Protein AF-A0AAD9TMC0-F1 (afdb_monomer)

Nearest PDB structures (foldseek):
  7w1m-assembly1_D  TM=4.342E-01  e=6.333E+00  Homo sapiens

Sequence (132 aa):
MSSFSEFYETWFDHLNQLAQQLSTAPKPPTNEEQHKHLDDLVIQTMTHYAEYYRVKSESVERDVFNIFTAPWASTLERSLHWITGWRPTTVFHLVYTESSIMFESNIVDILRGLKTGDLGDLSPSQFRQESE

Foldseek 3Di:
DDDLLVVCVVLVVVLVVLVVVLVPQDVVHPDPVSVVVNVVSVVVNVVSVVVNVVVLVVNCVVPVPCSLCVPNDDPVVNVCVCVPVDPPVVVVVVVVVVVVVLCVVCVVCVVVVHDPVDPVNDDPVNVVVVPD

InterPro domains:
  IPR025422 Transcription factor TGA like domain [PF14144] (15-97)
  IPR025422 Transcription factor TGA like domain [PS51806] (1-132)
  IPR051886 Seed Development and Stress Response Regulator [PTHR46354] (3-129)

pLDDT: mean 84.59, std 12.25, range [38.81, 97.88]

Mean predicted aligned error: 11.67 Å

Structure (mmCIF, N/CA/C/O backbone):
data_AF-A0AAD9TMC0-F1
#
_entry.id   AF-A0AAD9TMC0-F1
#
loop_
_atom_site.group_PDB
_atom_site.id
_atom_site.type_symbol
_atom_site.label_atom_id
_atom_site.label_alt_id
_atom_site.label_comp_id
_atom_site.label_asym_id
_atom_site.label_entity_id
_atom_site.label_seq_id
_atom_site.pdbx_PDB_ins_code
_atom_site.Cartn_x
_atom_site.Cartn_y
_atom_site.Cartn_z
_atom_site.occupancy
_atom_site.B_iso_or_equiv
_atom_site.auth_seq_id
_atom_site.auth_comp_id
_atom_site.auth_asym_id
_atom_site.auth_atom_id
_atom_site.pdbx_PDB_model_num
ATOM 1 N N . MET A 1 1 ? 8.056 -21.368 1.199 1.00 48.34 1 MET A N 1
ATOM 2 C CA . MET A 1 1 ? 7.971 -19.969 1.666 1.00 48.34 1 MET A CA 1
ATOM 3 C C . MET A 1 1 ? 6.581 -19.492 1.300 1.00 48.34 1 MET A C 1
ATOM 5 O O . MET A 1 1 ? 6.215 -19.678 0.147 1.00 48.34 1 MET A O 1
ATOM 9 N N . SER A 1 2 ? 5.798 -19.014 2.265 1.00 61.66 2 SER A N 1
ATOM 10 C CA . SER A 1 2 ? 4.460 -18.460 2.020 1.00 61.66 2 SER A CA 1
ATOM 11 C C . SER A 1 2 ? 4.555 -17.239 1.103 1.00 61.66 2 SER A C 1
ATOM 13 O O . SER A 1 2 ? 5.548 -16.505 1.139 1.00 61.66 2 SER A O 1
ATOM 15 N N . SER A 1 3 ? 3.567 -17.063 0.227 1.00 86.19 3 SER A N 1
ATOM 16 C CA . SER A 1 3 ? 3.545 -15.935 -0.712 1.00 86.19 3 SER A CA 1
ATOM 17 C C . SER A 1 3 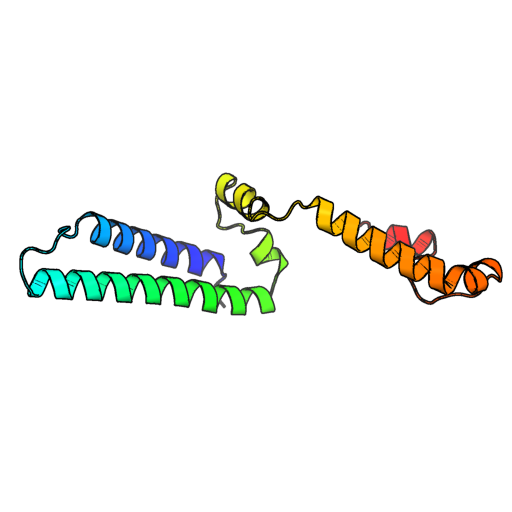? 3.220 -14.628 0.021 1.00 86.19 3 SER A C 1
ATOM 19 O O . SER A 1 3 ? 2.566 -14.644 1.065 1.00 86.19 3 SER A O 1
ATOM 21 N N . PHE A 1 4 ? 3.641 -13.479 -0.522 1.00 92.06 4 PHE A N 1
ATOM 22 C CA . PHE A 1 4 ? 3.272 -12.181 0.058 1.00 92.06 4 PHE A CA 1
ATOM 23 C C . PHE A 1 4 ? 1.748 -12.003 0.136 1.00 92.06 4 PHE A C 1
ATOM 25 O O . PHE A 1 4 ? 1.256 -11.399 1.081 1.00 92.06 4 PHE A O 1
ATOM 32 N N . SER A 1 5 ? 0.996 -12.585 -0.804 1.00 91.75 5 SER A N 1
ATOM 33 C CA . SER A 1 5 ? -0.468 -12.567 -0.790 1.00 91.75 5 SER A CA 1
ATOM 34 C C . SER A 1 5 ? -1.048 -13.248 0.453 1.00 91.75 5 SER A C 1
ATOM 36 O O . SER A 1 5 ? -1.900 -12.669 1.111 1.00 91.75 5 SER A O 1
ATOM 38 N N . GLU A 1 6 ? -0.556 -14.431 0.834 1.00 92.38 6 GLU A N 1
ATOM 39 C CA . GLU A 1 6 ? -1.018 -15.130 2.051 1.00 92.38 6 GLU A CA 1
ATOM 40 C C . GLU A 1 6 ? -0.725 -14.323 3.324 1.00 92.38 6 GLU A C 1
ATOM 42 O O . GLU A 1 6 ? -1.554 -14.245 4.236 1.00 92.38 6 GLU A O 1
ATOM 47 N N . PHE A 1 7 ? 0.457 -13.698 3.374 1.00 94.62 7 PHE A N 1
ATOM 48 C CA . PHE A 1 7 ? 0.812 -12.774 4.446 1.00 94.62 7 PHE A CA 1
ATOM 49 C C . PHE A 1 7 ? -0.137 -11.571 4.476 1.00 94.62 7 PHE A C 1
ATOM 51 O O . PHE A 1 7 ? -0.627 -11.218 5.547 1.00 94.62 7 PHE A O 1
ATOM 58 N N . TYR A 1 8 ? -0.410 -10.966 3.316 1.00 94.31 8 TYR A N 1
ATOM 59 C CA . TYR A 1 8 ? -1.252 -9.782 3.203 1.00 94.31 8 TYR A CA 1
ATOM 60 C C . TYR A 1 8 ? -2.673 -10.036 3.698 1.00 94.31 8 TYR A C 1
ATOM 62 O O . TYR A 1 8 ? -3.160 -9.237 4.487 1.00 94.31 8 TYR A O 1
ATOM 70 N N . GLU A 1 9 ? -3.308 -11.141 3.301 1.00 93.56 9 GLU A N 1
ATOM 71 C CA . GLU A 1 9 ? -4.670 -11.478 3.748 1.00 93.56 9 GLU A CA 1
ATOM 72 C C . GLU A 1 9 ? -4.746 -11.554 5.280 1.00 93.56 9 GLU A C 1
ATOM 74 O O . GLU A 1 9 ? -5.545 -10.871 5.920 1.00 93.56 9 GLU A O 1
ATOM 79 N N . THR A 1 10 ? -3.818 -12.298 5.893 1.00 95.44 10 THR A N 1
ATOM 80 C CA . THR A 1 10 ? -3.756 -12.436 7.358 1.00 95.44 10 THR A CA 1
ATOM 81 C C . THR A 1 10 ? -3.474 -11.094 8.040 1.00 95.44 10 THR A C 1
ATOM 83 O O . THR A 1 10 ? -4.047 -10.759 9.079 1.00 95.44 10 THR A O 1
ATOM 86 N N . TRP A 1 11 ? -2.565 -10.308 7.462 1.00 96.75 11 TRP A N 1
ATOM 87 C CA . TRP A 1 11 ? -2.209 -8.991 7.969 1.00 96.75 11 TRP A CA 1
ATOM 88 C C . TRP A 1 11 ? -3.383 -8.005 7.874 1.00 96.75 11 TRP A C 1
ATOM 90 O O . TRP A 1 11 ? -3.603 -7.225 8.806 1.00 96.75 11 TRP A O 1
ATOM 100 N N . PHE A 1 12 ? -4.147 -8.055 6.784 1.00 95.69 12 PHE A N 1
ATOM 101 C CA . PHE A 1 12 ? -5.294 -7.194 6.518 1.00 95.69 12 PHE A CA 1
ATOM 102 C C . PHE A 1 12 ? -6.453 -7.484 7.475 1.00 95.69 12 PHE A C 1
ATOM 104 O O . PHE A 1 12 ? -7.037 -6.552 8.033 1.00 95.69 12 PHE A O 1
ATOM 111 N N . ASP A 1 13 ? -6.729 -8.757 7.758 1.00 96.56 13 ASP A N 1
ATOM 112 C CA . ASP A 1 13 ? -7.721 -9.149 8.762 1.00 96.56 13 ASP A CA 1
ATOM 113 C C . ASP A 1 13 ? -7.381 -8.587 10.149 1.00 96.56 13 ASP A C 1
ATOM 115 O O . ASP A 1 13 ? -8.233 -7.999 10.822 1.00 96.56 13 ASP A O 1
ATOM 119 N N . HIS A 1 14 ? -6.116 -8.697 10.564 1.00 97.12 14 HIS A N 1
ATOM 120 C CA . HIS A 1 14 ? -5.667 -8.143 11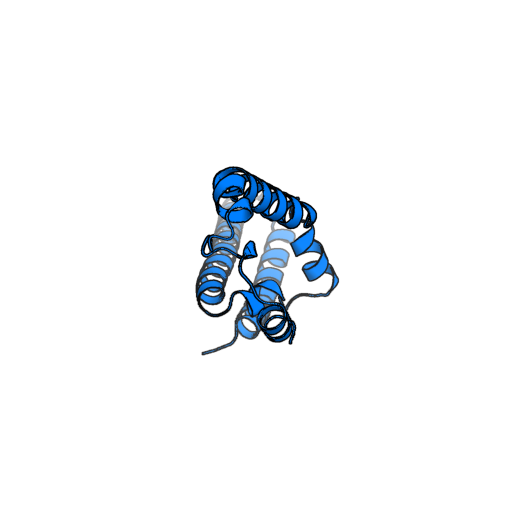.840 1.00 97.12 14 HIS A CA 1
ATOM 121 C C . HIS A 1 14 ? -5.707 -6.605 11.845 1.00 97.12 14 HIS A C 1
ATOM 123 O O . HIS A 1 14 ? -6.107 -5.999 12.840 1.00 97.12 14 HIS A O 1
ATOM 129 N N . LEU A 1 15 ? -5.379 -5.957 10.722 1.00 97.00 15 LEU A N 1
ATOM 130 C CA . LEU A 1 15 ? -5.514 -4.507 10.591 1.00 97.00 15 LEU A CA 1
ATOM 131 C C . LEU A 1 15 ? -6.972 -4.065 10.784 1.00 97.00 15 LEU A C 1
ATOM 133 O O . LEU A 1 15 ? -7.221 -3.093 11.497 1.00 97.00 15 LEU A O 1
ATOM 137 N N . ASN A 1 16 ? -7.935 -4.776 10.191 1.00 96.75 16 ASN A N 1
ATOM 138 C CA . ASN A 1 16 ? -9.357 -4.474 10.354 1.00 96.75 16 ASN A CA 1
ATOM 139 C C . ASN A 1 16 ? -9.802 -4.590 11.816 1.00 96.75 16 ASN A C 1
ATOM 141 O O . ASN A 1 16 ? -10.554 -3.740 12.296 1.00 96.75 16 ASN A O 1
ATOM 145 N N . GLN A 1 17 ? -9.308 -5.592 12.545 1.00 97.44 17 GLN A N 1
ATOM 146 C CA . GLN A 1 17 ? -9.583 -5.744 13.977 1.00 97.44 17 GLN A CA 1
ATOM 147 C C . GLN A 1 17 ? -9.021 -4.570 14.792 1.00 97.44 17 GLN A C 1
ATOM 149 O O . GLN A 1 17 ? -9.746 -3.982 15.595 1.00 97.44 17 GLN A O 1
ATOM 154 N N . LEU A 1 18 ? -7.767 -4.175 14.546 1.00 97.19 18 LEU A N 1
ATOM 155 C CA . LEU A 1 18 ? -7.142 -3.027 15.214 1.00 97.19 18 LEU A CA 1
ATOM 156 C C . LEU A 1 18 ? -7.875 -1.717 14.895 1.00 97.19 18 LEU A C 1
ATOM 158 O O . LEU A 1 18 ? -8.133 -0.908 15.787 1.00 97.19 18 LEU A O 1
ATOM 162 N N . ALA A 1 19 ? -8.281 -1.524 13.638 1.00 96.50 19 ALA A N 1
ATOM 163 C CA . ALA A 1 19 ? -9.056 -0.362 13.215 1.00 96.50 19 ALA A CA 1
ATOM 164 C C . ALA A 1 19 ? -10.424 -0.303 13.912 1.00 96.50 19 ALA A C 1
ATOM 166 O O . ALA A 1 19 ? -10.836 0.764 14.375 1.00 96.50 19 ALA A O 1
ATOM 167 N N . GLN A 1 20 ? -11.109 -1.444 14.045 1.00 97.12 20 GLN A N 1
ATOM 168 C CA . GLN A 1 20 ? -12.357 -1.539 14.799 1.00 97.12 20 GLN A CA 1
ATOM 169 C C . GLN A 1 20 ? -12.139 -1.183 16.272 1.00 97.12 20 GLN A C 1
ATOM 171 O O . GLN A 1 20 ? -12.835 -0.303 16.780 1.00 97.12 20 GLN A O 1
ATOM 176 N N . GLN A 1 21 ? -11.133 -1.766 16.930 1.00 95.62 21 GLN A N 1
ATOM 177 C CA . GLN A 1 21 ? -10.800 -1.469 18.328 1.00 95.62 21 GLN A CA 1
ATOM 178 C C . GLN A 1 21 ? -10.525 0.025 18.540 1.00 95.62 21 GLN A C 1
ATOM 180 O O . GLN A 1 21 ? -11.161 0.659 19.387 1.00 95.62 21 GLN A O 1
ATOM 185 N N . LEU A 1 22 ? -9.675 0.625 17.700 1.00 94.88 22 LEU A N 1
ATOM 186 C CA . LEU A 1 22 ? -9.392 2.060 17.721 1.00 94.88 22 LEU A CA 1
ATOM 187 C C . LEU A 1 22 ? -10.633 2.918 17.457 1.00 94.88 22 LEU A C 1
ATOM 189 O O . LEU A 1 22 ? -10.739 4.018 18.002 1.00 94.88 22 LEU A O 1
ATOM 193 N N . SER A 1 23 ? -11.563 2.474 16.607 1.00 94.12 23 SER A N 1
ATOM 194 C CA . SER A 1 23 ? -12.803 3.211 16.329 1.00 94.12 23 SER A CA 1
ATOM 195 C C . SER A 1 23 ? -13.759 3.209 17.524 1.00 94.12 23 SER A C 1
ATOM 197 O O . SER A 1 23 ? -14.402 4.223 17.785 1.00 94.12 23 SER A O 1
ATOM 199 N N . THR A 1 24 ? -13.798 2.103 18.272 1.00 93.62 24 THR A N 1
ATOM 200 C CA . THR A 1 24 ? -14.661 1.924 19.447 1.00 93.62 24 THR A CA 1
ATOM 201 C C . THR A 1 24 ? -14.072 2.494 20.736 1.00 93.62 24 THR A C 1
ATOM 203 O O . THR A 1 24 ? -14.802 2.683 21.708 1.00 93.62 24 THR A O 1
ATOM 206 N N . ALA A 1 25 ? -12.768 2.779 20.758 1.00 92.19 25 ALA A N 1
ATOM 207 C CA . ALA A 1 25 ? -12.095 3.324 21.928 1.00 92.19 25 ALA A CA 1
ATOM 208 C C . ALA A 1 25 ? -12.621 4.737 22.286 1.00 92.19 25 ALA A C 1
ATOM 210 O O . ALA A 1 25 ? -12.817 5.561 21.384 1.00 92.19 25 ALA A O 1
ATOM 211 N N . PRO A 1 26 ? -12.818 5.057 23.582 1.00 88.44 26 PRO A N 1
ATOM 212 C CA . PRO A 1 26 ? -13.283 6.374 24.022 1.00 88.44 26 PRO A CA 1
ATOM 213 C C . PRO A 1 26 ? -12.323 7.506 23.630 1.00 88.44 26 PRO A C 1
ATOM 215 O O . PRO A 1 26 ? -11.120 7.427 23.881 1.00 88.44 26 PRO A O 1
ATOM 218 N N . LYS A 1 27 ? -12.860 8.583 23.042 1.00 88.50 27 LYS A N 1
ATOM 219 C CA . LYS A 1 27 ? -12.107 9.779 22.619 1.00 88.50 27 LYS A CA 1
ATOM 220 C C . LYS A 1 27 ? -12.854 11.044 23.079 1.00 88.50 27 LYS A C 1
ATOM 222 O O . LYS A 1 27 ? -13.858 11.383 22.452 1.00 88.50 27 LYS A O 1
ATOM 227 N N . PRO A 1 28 ? -12.404 11.754 24.133 1.00 84.81 28 PRO A N 1
ATOM 228 C CA . PRO A 1 28 ? -11.211 11.498 24.948 1.00 84.81 28 PRO A CA 1
ATOM 229 C C . PRO A 1 28 ? -11.387 10.319 25.933 1.00 84.81 28 PRO A C 1
ATOM 231 O O . PRO A 1 28 ? -12.518 9.991 26.301 1.00 84.81 28 PRO A O 1
ATOM 234 N N . PRO A 1 29 ? -10.289 9.684 26.380 1.00 87.62 29 PRO A N 1
ATOM 235 C CA . PRO A 1 29 ? -10.338 8.667 27.428 1.00 87.62 29 PRO A CA 1
ATOM 236 C C . PRO A 1 29 ? -10.871 9.261 28.739 1.00 87.62 29 PRO A C 1
ATOM 238 O O . PRO A 1 29 ? -10.557 10.396 29.095 1.00 87.62 29 PRO A O 1
ATOM 241 N N . THR A 1 30 ? -11.710 8.500 29.445 1.00 88.88 30 THR A N 1
ATOM 242 C CA . THR A 1 30 ? -12.423 8.965 30.649 1.00 88.88 30 THR A CA 1
ATOM 243 C C . THR A 1 30 ? -11.669 8.628 31.940 1.00 88.88 30 THR A C 1
ATOM 245 O O . THR A 1 30 ? -11.853 9.300 32.952 1.00 88.88 30 THR A O 1
ATOM 248 N N . ASN A 1 31 ? -10.809 7.606 31.921 1.00 93.38 31 ASN A N 1
ATOM 249 C CA . ASN A 1 31 ? -9.955 7.215 33.042 1.00 93.38 31 ASN A CA 1
ATOM 250 C C . ASN A 1 31 ? -8.533 6.841 32.569 1.00 93.38 31 ASN A C 1
ATOM 252 O O . ASN A 1 31 ? -8.271 6.706 31.372 1.00 93.38 31 ASN A O 1
ATOM 256 N N . GLU A 1 32 ? -7.609 6.681 33.519 1.00 92.31 32 GLU A N 1
ATOM 257 C CA . GLU A 1 32 ? -6.200 6.360 33.245 1.00 92.31 32 GLU A CA 1
ATOM 258 C C . GLU A 1 32 ? -6.028 4.984 32.577 1.00 92.31 32 GLU A C 1
ATOM 260 O O . GLU A 1 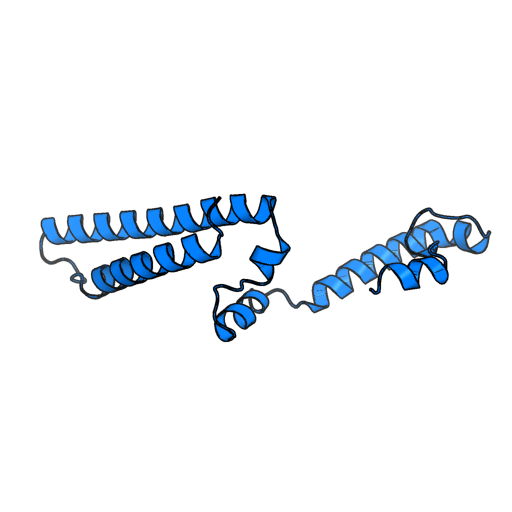32 ? -5.191 4.820 31.692 1.00 92.31 32 GLU A O 1
ATOM 265 N N . GLU A 1 33 ? -6.881 4.013 32.916 1.00 92.81 33 GLU A N 1
ATOM 266 C CA . GLU A 1 33 ? -6.887 2.684 32.290 1.00 92.81 33 GLU A CA 1
ATOM 267 C C . GLU A 1 33 ? -7.255 2.742 30.801 1.00 92.81 33 GLU A C 1
ATOM 269 O O . GLU A 1 33 ? -6.598 2.113 29.975 1.00 92.81 33 GLU A O 1
ATOM 274 N N . GLN A 1 34 ? -8.272 3.527 30.434 1.00 91.25 34 GLN A N 1
ATOM 275 C CA . GLN A 1 34 ? -8.672 3.750 29.043 1.00 91.25 34 GLN A CA 1
ATOM 276 C C . GLN A 1 34 ? -7.619 4.538 28.276 1.00 91.25 34 GLN A C 1
ATOM 278 O O . GLN A 1 34 ? -7.426 4.282 27.091 1.00 91.25 34 GLN A O 1
ATOM 283 N N . HIS A 1 35 ? -6.945 5.485 28.933 1.00 92.38 35 HIS A N 1
ATOM 284 C CA . HIS A 1 35 ? -5.841 6.213 28.319 1.00 92.38 35 HIS A CA 1
ATOM 285 C C . HIS A 1 35 ? -4.695 5.260 27.971 1.00 92.38 35 HIS A C 1
ATOM 287 O O . HIS A 1 35 ? -4.299 5.186 26.812 1.00 92.38 35 HIS A O 1
ATOM 293 N N . LYS A 1 36 ? -4.261 4.440 28.936 1.00 94.44 36 LYS A N 1
ATOM 294 C CA . LYS A 1 36 ? -3.232 3.421 28.716 1.00 94.44 36 LYS A CA 1
ATOM 295 C C . LYS A 1 36 ? -3.638 2.407 27.644 1.00 94.44 36 LYS A C 1
ATOM 297 O O . LYS A 1 36 ? -2.837 2.076 26.781 1.00 94.44 36 LYS A O 1
ATOM 302 N N . HIS A 1 37 ? -4.886 1.944 27.663 1.00 93.75 37 HIS A N 1
ATOM 303 C CA . HIS A 1 37 ? -5.388 1.020 26.649 1.00 93.75 37 HIS A CA 1
ATOM 304 C C . HIS A 1 37 ? -5.375 1.634 25.241 1.00 93.75 37 HIS A C 1
ATOM 306 O O . HIS A 1 37 ? -5.018 0.957 24.280 1.00 93.75 37 HIS A O 1
ATOM 312 N N . LEU A 1 38 ? -5.748 2.911 25.111 1.00 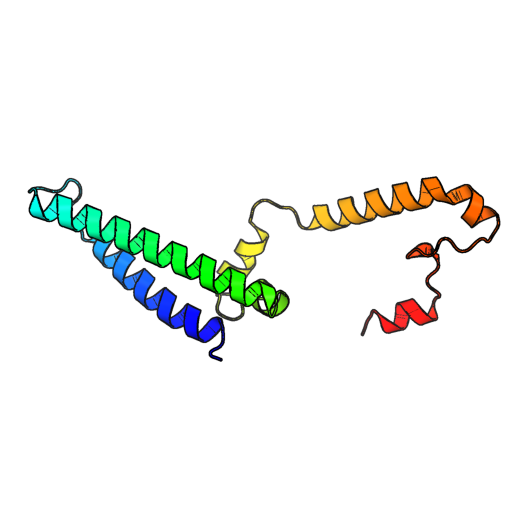94.50 38 LEU A N 1
ATOM 313 C CA . LEU A 1 38 ? -5.686 3.626 23.838 1.00 94.50 38 LEU A CA 1
ATOM 314 C C . LEU A 1 38 ? -4.239 3.765 23.345 1.00 94.50 38 LEU A C 1
ATOM 316 O O . LEU A 1 38 ? -3.989 3.523 22.166 1.00 94.50 38 LEU A O 1
ATOM 320 N N . ASP A 1 39 ? -3.300 4.102 24.230 1.00 95.06 39 ASP A N 1
ATOM 321 C CA . ASP A 1 39 ? -1.874 4.174 23.894 1.00 95.06 39 ASP A CA 1
ATOM 322 C C . ASP A 1 39 ? -1.332 2.813 23.437 1.00 95.06 39 ASP A C 1
ATOM 324 O O . ASP A 1 39 ? -0.679 2.727 22.395 1.00 95.06 39 ASP A O 1
ATOM 328 N N . ASP A 1 40 ? -1.669 1.736 24.151 1.00 95.75 40 ASP A N 1
ATOM 329 C CA . ASP A 1 40 ? -1.282 0.370 23.787 1.00 95.75 40 ASP A CA 1
ATOM 330 C C . ASP A 1 40 ? -1.836 -0.018 22.401 1.00 95.75 40 ASP A C 1
ATOM 332 O O . ASP A 1 40 ? -1.102 -0.563 21.573 1.00 95.75 40 ASP A O 1
ATOM 336 N N . LEU A 1 41 ? -3.098 0.318 22.098 1.00 96.31 41 LEU A N 1
ATOM 337 C CA . LEU A 1 41 ? -3.704 0.082 20.779 1.00 96.31 41 LEU A CA 1
ATOM 338 C C . LEU A 1 41 ? -3.008 0.872 19.663 1.00 96.31 41 LEU A C 1
ATOM 340 O O . LEU A 1 41 ? -2.818 0.355 18.557 1.00 96.31 41 LEU A O 1
ATOM 344 N N . VAL A 1 42 ? -2.624 2.123 19.929 1.00 96.06 42 VAL A N 1
ATOM 345 C CA . VAL A 1 42 ? -1.88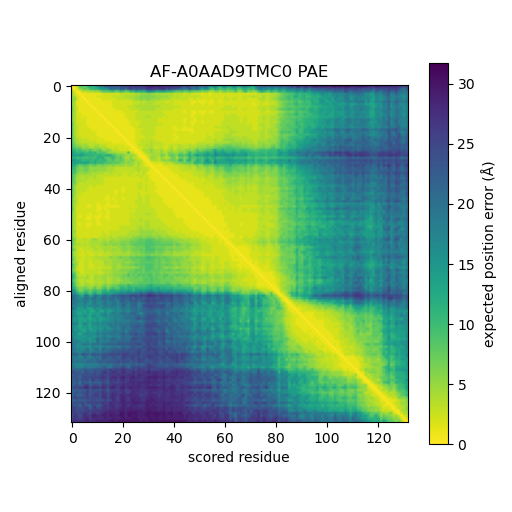0 2.951 18.970 1.00 96.06 42 VAL A CA 1
ATOM 346 C C . VAL A 1 42 ? -0.508 2.339 18.704 1.00 96.06 42 VAL A C 1
ATOM 348 O O . VAL A 1 42 ? -0.140 2.167 17.541 1.00 96.06 42 VAL A O 1
ATOM 351 N N . ILE A 1 43 ? 0.224 1.951 19.752 1.00 97.50 43 ILE A N 1
ATOM 352 C CA . ILE A 1 43 ? 1.529 1.290 19.627 1.00 97.50 43 ILE A CA 1
ATOM 353 C C . ILE A 1 43 ? 1.386 -0.002 18.822 1.00 97.50 43 ILE A C 1
ATOM 355 O O . ILE A 1 43 ? 2.110 -0.192 17.846 1.00 97.50 43 ILE A O 1
ATOM 359 N N . GLN A 1 44 ? 0.415 -0.850 19.165 1.00 97.56 44 GLN A N 1
ATOM 360 C CA . GLN A 1 44 ? 0.166 -2.107 18.465 1.00 97.56 44 GLN A CA 1
ATOM 361 C C . GLN A 1 44 ? -0.134 -1.881 16.979 1.00 97.56 44 GLN A C 1
ATOM 363 O O . GLN A 1 44 ? 0.414 -2.577 16.126 1.00 97.56 44 GLN A O 1
ATOM 368 N N . THR A 1 45 ? -0.943 -0.872 16.654 1.00 97.31 45 THR A N 1
ATOM 369 C CA . THR A 1 45 ? -1.261 -0.512 15.266 1.00 97.31 45 THR A CA 1
ATOM 370 C C . THR A 1 45 ? -0.021 -0.045 14.508 1.00 97.31 45 THR A C 1
ATOM 372 O O . THR A 1 45 ? 0.218 -0.485 13.383 1.00 97.31 45 THR A O 1
ATOM 375 N N . MET A 1 46 ? 0.807 0.799 15.125 1.00 97.50 46 MET A N 1
ATOM 376 C CA . MET A 1 46 ? 2.048 1.279 14.513 1.00 97.50 46 MET A CA 1
ATOM 377 C C . MET A 1 46 ? 3.048 0.139 14.288 1.00 97.50 46 MET A C 1
ATOM 379 O O . MET A 1 46 ? 3.643 0.049 13.214 1.00 97.50 46 MET A O 1
ATOM 383 N N . THR A 1 47 ? 3.195 -0.771 15.254 1.00 97.88 47 THR A N 1
ATOM 384 C CA . THR A 1 47 ? 4.027 -1.974 15.109 1.00 97.88 47 THR A CA 1
ATOM 385 C C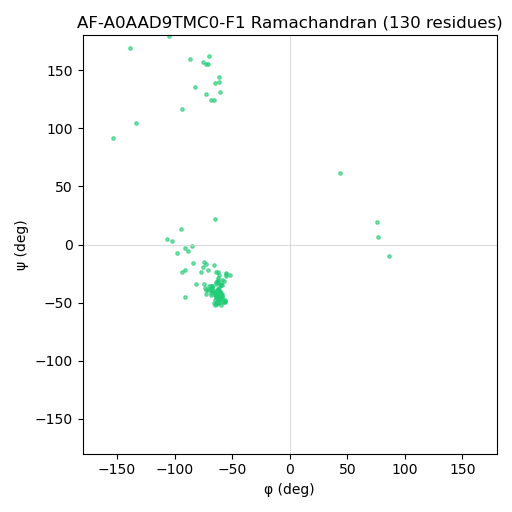 . THR A 1 47 ? 3.502 -2.894 14.007 1.00 97.88 47 THR A C 1
ATOM 387 O O . THR A 1 47 ? 4.290 -3.387 13.201 1.00 97.88 47 THR A O 1
ATOM 390 N N . HIS A 1 48 ? 2.182 -3.079 13.912 1.00 97.75 48 HIS A N 1
ATOM 391 C CA . HIS A 1 48 ? 1.555 -3.889 12.863 1.00 97.75 48 HIS A CA 1
ATOM 392 C C . HIS A 1 48 ? 1.822 -3.323 11.461 1.00 97.75 48 HIS A C 1
ATOM 394 O O . HIS A 1 48 ? 2.139 -4.070 10.535 1.00 97.75 48 HIS A O 1
ATOM 400 N N . TYR A 1 49 ? 1.783 -1.997 11.300 1.00 96.81 49 TYR A N 1
ATOM 401 C CA . TYR A 1 49 ? 2.172 -1.337 10.049 1.00 96.81 49 TYR A CA 1
ATOM 402 C C . TYR A 1 49 ? 3.669 -1.445 9.742 1.00 96.81 49 TYR A C 1
ATOM 404 O O . TYR A 1 49 ? 4.040 -1.636 8.582 1.00 96.81 49 TYR A O 1
ATOM 412 N N . ALA A 1 50 ? 4.536 -1.329 10.749 1.00 97.31 50 ALA A N 1
ATOM 413 C CA . ALA A 1 50 ? 5.977 -1.480 10.557 1.00 97.31 50 ALA A CA 1
ATOM 414 C C . ALA A 1 50 ? 6.328 -2.881 10.027 1.00 97.31 50 ALA A C 1
ATOM 416 O O . ALA A 1 50 ? 7.135 -3.010 9.105 1.00 97.31 50 ALA A O 1
ATOM 417 N N . GLU A 1 51 ? 5.663 -3.914 10.548 1.00 97.12 51 GLU A N 1
ATOM 418 C CA . GLU A 1 51 ? 5.846 -5.294 10.097 1.00 97.12 51 GLU A CA 1
ATOM 419 C C . GLU A 1 51 ? 5.437 -5.490 8.631 1.00 97.12 51 GLU A C 1
ATOM 421 O O . GLU A 1 51 ? 6.155 -6.140 7.872 1.00 97.12 51 GLU A O 1
ATOM 426 N N . TYR A 1 52 ? 4.342 -4.861 8.190 1.00 95.62 52 TYR A N 1
ATOM 427 C CA . TYR A 1 52 ? 3.953 -4.877 6.777 1.00 95.62 52 TYR A CA 1
ATOM 428 C C . TYR A 1 52 ? 5.053 -4.343 5.865 1.00 95.62 52 TYR A C 1
ATOM 430 O O . TYR A 1 52 ? 5.389 -4.985 4.871 1.00 95.62 52 TYR A O 1
ATOM 438 N N . TYR A 1 53 ? 5.643 -3.194 6.203 1.00 94.56 53 TYR A N 1
ATOM 439 C CA . TYR A 1 53 ? 6.708 -2.621 5.381 1.00 94.56 53 TYR A CA 1
ATOM 440 C C . TYR A 1 53 ? 7.982 -3.464 5.401 1.00 94.56 53 TYR A C 1
ATOM 442 O O . TYR A 1 53 ? 8.614 -3.590 4.354 1.00 94.56 53 TYR A O 1
ATOM 450 N N . ARG A 1 54 ? 8.318 -4.092 6.535 1.00 96.12 54 ARG A N 1
ATOM 451 C CA . ARG A 1 54 ? 9.454 -5.018 6.643 1.00 96.12 54 ARG A CA 1
ATOM 452 C C . ARG A 1 54 ? 9.285 -6.236 5.731 1.00 96.12 54 ARG A C 1
ATOM 454 O O . ARG A 1 54 ? 10.170 -6.556 4.941 1.00 96.12 54 ARG A O 1
ATOM 461 N N . VAL A 1 55 ? 8.132 -6.902 5.791 1.00 95.19 55 VAL A N 1
ATOM 462 C CA . VAL A 1 55 ? 7.861 -8.080 4.949 1.00 95.19 55 VAL A CA 1
ATOM 463 C C . VAL A 1 55 ? 7.736 -7.684 3.476 1.00 95.19 55 VAL A C 1
ATOM 465 O O . VAL A 1 55 ? 8.196 -8.410 2.590 1.00 95.19 55 VAL A O 1
ATOM 468 N N . LYS A 1 56 ? 7.166 -6.505 3.193 1.00 92.94 56 LYS A N 1
ATOM 469 C CA . LYS A 1 56 ? 7.079 -5.963 1.834 1.00 92.94 56 LYS A CA 1
ATOM 470 C C . LYS A 1 56 ? 8.463 -5.705 1.250 1.00 92.94 56 LYS A C 1
ATOM 472 O O . LYS A 1 56 ? 8.695 -6.130 0.124 1.00 92.94 56 LYS A O 1
ATOM 477 N N . SER A 1 57 ? 9.385 -5.080 1.987 1.00 93.31 57 SER A N 1
ATOM 478 C CA . SER A 1 57 ? 10.747 -4.837 1.491 1.00 93.31 57 SER A CA 1
ATOM 479 C C . SER A 1 57 ? 11.493 -6.138 1.201 1.00 93.31 57 SER A C 1
ATOM 481 O O . SER A 1 57 ? 12.051 -6.282 0.118 1.00 93.31 57 SER A O 1
ATOM 483 N N . GLU A 1 58 ? 11.413 -7.127 2.097 1.00 93.88 58 GLU A N 1
ATOM 484 C CA . GLU A 1 58 ? 12.025 -8.450 1.882 1.00 93.88 58 GLU A CA 1
ATOM 485 C C . GLU A 1 58 ? 11.440 -9.182 0.666 1.00 93.88 58 GLU A C 1
ATOM 487 O O . GLU A 1 58 ? 12.120 -9.971 0.011 1.00 93.88 58 GLU A O 1
ATOM 492 N N . SER A 1 59 ? 10.166 -8.937 0.355 1.00 92.25 59 SER A N 1
ATOM 493 C CA . SER A 1 59 ? 9.499 -9.548 -0.796 1.00 92.25 59 SER A CA 1
ATOM 494 C C . SER A 1 59 ? 9.821 -8.826 -2.106 1.00 92.25 59 SER A C 1
ATOM 496 O O . SER A 1 59 ? 9.961 -9.486 -3.133 1.00 92.25 59 SER A O 1
ATOM 498 N N . VAL A 1 60 ? 10.008 -7.500 -2.073 1.00 91.38 60 VAL A N 1
ATOM 499 C CA . VAL A 1 60 ? 10.468 -6.703 -3.227 1.00 91.38 60 VAL A CA 1
ATOM 500 C C . VAL A 1 60 ? 11.846 -7.160 -3.695 1.00 91.38 60 VAL A C 1
ATOM 502 O O . VAL A 1 60 ? 12.063 -7.276 -4.897 1.00 91.38 60 VAL A O 1
ATOM 505 N N . GLU A 1 61 ? 12.755 -7.466 -2.765 1.00 90.44 61 GLU A N 1
ATOM 506 C CA . GLU A 1 61 ? 14.093 -7.980 -3.095 1.00 90.44 61 GLU A CA 1
ATOM 507 C C . GLU A 1 61 ? 14.055 -9.327 -3.833 1.00 90.44 61 GLU A C 1
ATOM 509 O O . GLU A 1 61 ? 14.997 -9.666 -4.548 1.00 90.44 61 GLU A O 1
ATOM 514 N N . ARG A 1 62 ? 12.973 -10.100 -3.678 1.00 89.75 62 ARG A N 1
ATOM 515 C CA . ARG A 1 62 ? 12.796 -11.403 -4.334 1.00 89.75 62 ARG A CA 1
ATOM 516 C C . ARG A 1 62 ? 12.085 -11.287 -5.673 1.00 89.75 62 ARG A C 1
ATOM 518 O O . ARG A 1 62 ? 12.491 -11.938 -6.629 1.00 89.75 62 ARG A O 1
ATOM 525 N N . ASP A 1 63 ? 11.006 -10.511 -5.719 1.00 88.62 63 ASP A N 1
ATOM 526 C CA . ASP A 1 63 ? 10.183 -10.339 -6.913 1.00 88.62 63 ASP A CA 1
ATOM 527 C C . ASP A 1 63 ? 9.469 -8.982 -6.888 1.00 88.62 63 ASP A C 1
ATOM 529 O O . ASP A 1 63 ? 8.357 -8.820 -6.373 1.00 88.62 63 ASP A O 1
ATOM 533 N N . VAL A 1 64 ? 10.127 -7.985 -7.478 1.00 87.69 64 VAL A N 1
ATOM 534 C CA . VAL A 1 64 ? 9.583 -6.631 -7.600 1.00 87.69 64 VAL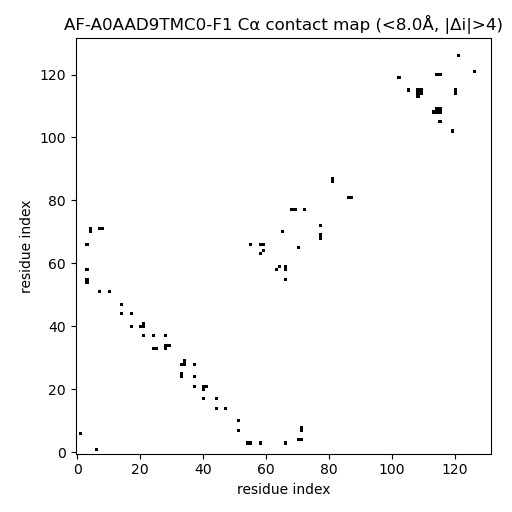 A CA 1
ATOM 535 C C . VAL A 1 64 ? 8.314 -6.593 -8.453 1.00 87.69 64 VAL A C 1
ATOM 537 O O . VAL A 1 64 ? 7.425 -5.792 -8.169 1.00 87.69 64 VAL A O 1
ATOM 540 N N . PHE A 1 65 ? 8.179 -7.464 -9.460 1.00 85.56 65 PHE A N 1
ATOM 541 C CA . PHE A 1 65 ? 7.030 -7.458 -10.367 1.00 85.56 65 PHE A CA 1
ATOM 542 C C . PHE A 1 65 ? 5.778 -7.989 -9.681 1.00 85.56 65 PHE A C 1
ATOM 544 O O . PHE A 1 65 ? 4.712 -7.383 -9.801 1.00 85.56 65 PHE A O 1
ATOM 551 N N . ASN A 1 66 ? 5.893 -9.067 -8.909 1.00 87.19 66 ASN A N 1
ATOM 552 C CA . ASN A 1 66 ? 4.788 -9.561 -8.093 1.00 87.19 66 ASN A CA 1
ATOM 553 C C . ASN A 1 66 ? 4.340 -8.498 -7.079 1.00 87.19 66 ASN A C 1
ATOM 555 O O . ASN A 1 66 ? 3.145 -8.246 -6.926 1.00 87.19 66 ASN A O 1
ATOM 559 N N . ILE A 1 67 ? 5.289 -7.782 -6.459 1.00 89.12 67 ILE A N 1
ATOM 560 C CA . ILE A 1 67 ? 4.917 -6.714 -5.529 1.00 89.12 67 ILE A CA 1
ATOM 561 C C . ILE A 1 67 ? 4.272 -5.511 -6.224 1.00 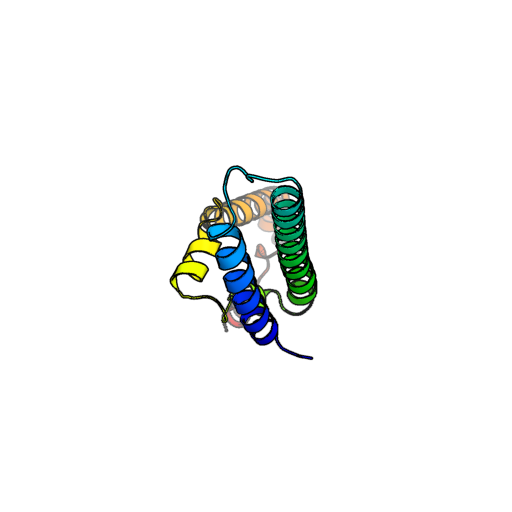89.12 67 ILE A C 1
ATOM 563 O O . ILE A 1 67 ? 3.318 -4.932 -5.703 1.00 89.12 67 ILE A O 1
ATOM 567 N N . PHE A 1 68 ? 4.765 -5.145 -7.404 1.00 83.06 68 PHE A N 1
ATOM 568 C CA . PHE A 1 68 ? 4.257 -4.017 -8.178 1.00 83.06 68 PHE A CA 1
ATOM 569 C C . PHE A 1 68 ? 2.875 -4.292 -8.784 1.00 83.06 68 PHE A C 1
ATOM 571 O O . PHE A 1 68 ? 2.012 -3.416 -8.793 1.00 83.06 68 PHE A O 1
ATOM 578 N N . THR A 1 69 ? 2.644 -5.515 -9.265 1.00 85.94 69 THR A N 1
ATOM 579 C CA . THR A 1 69 ? 1.339 -5.936 -9.795 1.00 85.94 69 THR A CA 1
ATOM 580 C C . THR A 1 69 ? 0.289 -6.090 -8.698 1.00 85.94 69 THR A C 1
ATOM 582 O O . THR A 1 69 ? -0.897 -5.992 -9.006 1.00 85.94 69 THR A O 1
ATOM 585 N N . ALA A 1 70 ? 0.710 -6.274 -7.438 1.00 89.19 70 ALA A N 1
ATOM 586 C CA . ALA A 1 70 ? -0.138 -6.355 -6.249 1.00 89.19 70 ALA A CA 1
ATOM 587 C C . ALA A 1 70 ? -1.397 -7.224 -6.477 1.00 89.19 70 ALA A C 1
ATOM 589 O O . ALA A 1 70 ? -2.530 -6.722 -6.419 1.00 89.19 70 ALA A O 1
ATOM 590 N N . PRO A 1 71 ? -1.236 -8.528 -6.780 1.00 89.25 71 PRO A N 1
ATOM 591 C CA . PRO A 1 71 ? -2.359 -9.418 -7.080 1.00 89.25 71 PRO A CA 1
ATOM 592 C C . PRO A 1 71 ? -3.342 -9.564 -5.911 1.00 89.25 71 PRO A C 1
ATOM 594 O O . PRO A 1 71 ? -4.522 -9.806 -6.144 1.00 89.25 71 PRO A O 1
ATOM 597 N N . TRP A 1 72 ? -2.874 -9.364 -4.677 1.00 89.19 72 TRP A N 1
ATOM 598 C CA . TRP A 1 72 ? -3.684 -9.378 -3.454 1.00 89.19 72 TRP A CA 1
ATOM 599 C C . TRP A 1 72 ? -4.551 -8.121 -3.262 1.00 89.19 72 TRP A C 1
ATOM 601 O O . TRP A 1 72 ? -5.443 -8.113 -2.426 1.00 89.19 72 TRP A O 1
ATOM 611 N N . ALA A 1 73 ? -4.292 -7.037 -3.997 1.00 88.81 73 ALA A N 1
ATOM 612 C CA . ALA A 1 73 ? -5.055 -5.799 -3.866 1.00 88.81 73 ALA A CA 1
ATOM 613 C C . ALA A 1 73 ? -6.312 -5.818 -4.753 1.00 88.81 73 ALA A C 1
ATOM 615 O O . ALA A 1 73 ? -6.402 -6.536 -5.750 1.00 88.81 73 ALA A O 1
ATOM 616 N N . SER A 1 74 ? -7.295 -4.980 -4.452 1.00 89.12 74 SER A N 1
ATOM 617 C CA . SER A 1 74 ? -8.413 -4.719 -5.359 1.00 89.12 74 SER A CA 1
ATOM 618 C C . SER A 1 74 ? -7.964 -3.920 -6.591 1.00 89.12 74 SER A C 1
ATOM 620 O O . SER A 1 74 ? -6.930 -3.249 -6.602 1.00 89.12 74 SER A O 1
ATOM 622 N N . THR A 1 75 ? -8.769 -3.931 -7.658 1.00 86.56 75 THR A N 1
ATOM 623 C CA . THR A 1 75 ? -8.490 -3.118 -8.858 1.00 86.56 75 THR A CA 1
ATOM 624 C C . THR A 1 75 ? -8.440 -1.621 -8.541 1.00 86.56 75 THR A C 1
ATOM 626 O O . THR A 1 75 ? -7.624 -0.904 -9.120 1.00 86.56 75 THR A O 1
ATOM 629 N N . LEU A 1 76 ? -9.257 -1.156 -7.589 1.00 86.50 76 LEU A N 1
ATOM 630 C CA . LEU A 1 76 ? -9.226 0.229 -7.125 1.00 86.50 76 LEU A CA 1
ATOM 631 C C . LEU A 1 76 ? -7.902 0.545 -6.416 1.00 86.50 76 LEU A C 1
ATOM 633 O O . LEU A 1 76 ? -7.231 1.507 -6.779 1.00 86.50 76 LEU A O 1
ATOM 637 N N . GLU A 1 77 ? -7.478 -0.281 -5.464 1.00 85.81 77 GLU A N 1
ATOM 638 C CA . GLU A 1 77 ? -6.212 -0.087 -4.744 1.00 85.81 77 GLU A CA 1
ATOM 639 C C . GLU A 1 77 ? -4.995 -0.160 -5.670 1.00 85.81 77 GLU A C 1
ATOM 641 O O . GLU A 1 77 ? -4.069 0.644 -5.540 1.00 85.81 77 GLU A O 1
ATOM 646 N N . ARG A 1 78 ? -5.008 -1.068 -6.655 1.00 84.88 78 ARG A N 1
ATOM 647 C CA . ARG A 1 78 ? -3.984 -1.109 -7.708 1.00 84.88 78 ARG A CA 1
ATOM 648 C C . ARG A 1 78 ? -3.948 0.183 -8.510 1.00 84.88 78 ARG A C 1
ATOM 650 O O . ARG A 1 78 ? -2.867 0.708 -8.748 1.00 84.88 78 ARG A O 1
ATOM 657 N N . SER A 1 79 ? -5.103 0.733 -8.889 1.00 79.50 79 SER A N 1
ATOM 658 C CA . SER A 1 79 ? -5.147 2.016 -9.603 1.00 79.50 79 SER A CA 1
ATOM 659 C C . SER A 1 79 ? -4.573 3.168 -8.767 1.00 79.50 79 SER A C 1
ATOM 661 O O . SER A 1 79 ? -3.924 4.054 -9.313 1.00 79.50 79 SER A O 1
ATOM 663 N N . LEU A 1 80 ? -4.725 3.116 -7.438 1.00 74.56 80 LEU A N 1
ATOM 664 C CA . LEU A 1 80 ? -4.216 4.132 -6.515 1.00 74.56 80 LEU A CA 1
ATOM 665 C C . LEU A 1 80 ? -2.705 4.035 -6.259 1.00 74.56 80 LEU A C 1
ATOM 667 O O . LEU A 1 80 ? -2.090 5.059 -5.970 1.00 74.56 80 LEU A O 1
ATOM 671 N N . HIS A 1 81 ? -2.077 2.868 -6.437 1.00 67.06 81 HIS A N 1
ATOM 672 C CA . HIS A 1 81 ? -0.609 2.752 -6.396 1.00 67.06 81 HIS A CA 1
ATOM 673 C C . HIS A 1 81 ? 0.065 3.624 -7.471 1.00 67.06 81 HIS A C 1
ATOM 675 O O . HIS A 1 81 ? 1.101 4.241 -7.216 1.00 67.06 81 HIS A O 1
ATOM 681 N N . TRP A 1 82 ? -0.569 3.754 -8.640 1.00 59.25 82 TRP A N 1
ATOM 682 C CA . TRP A 1 82 ? -0.148 4.669 -9.706 1.00 59.25 82 TRP A CA 1
ATOM 683 C C . TRP A 1 82 ? -0.426 6.148 -9.384 1.00 59.25 82 TRP A C 1
ATOM 685 O O . TRP A 1 82 ? 0.144 7.033 -10.015 1.00 59.25 82 TRP A O 1
ATOM 695 N N . ILE A 1 83 ? -1.284 6.431 -8.398 1.00 56.41 83 ILE A N 1
ATOM 696 C CA . ILE A 1 83 ? -1.721 7.782 -8.002 1.00 56.41 83 ILE A CA 1
ATOM 697 C C . ILE A 1 83 ? -0.860 8.337 -6.847 1.00 56.41 83 ILE A C 1
ATOM 699 O O . ILE A 1 83 ? -1.159 9.388 -6.290 1.00 56.41 83 ILE A O 1
ATOM 703 N N . THR A 1 84 ? 0.289 7.729 -6.535 1.00 56.69 84 THR A N 1
ATOM 704 C CA . THR A 1 84 ? 1.272 8.218 -5.536 1.00 56.69 84 THR A CA 1
ATOM 705 C C . THR A 1 84 ? 1.951 9.559 -5.897 1.00 56.69 84 THR A C 1
ATOM 707 O O . THR A 1 84 ? 3.009 9.901 -5.379 1.00 56.69 84 THR A O 1
ATOM 710 N N . GLY A 1 85 ? 1.339 10.365 -6.769 1.00 61.25 85 GLY A N 1
ATOM 711 C CA . GLY A 1 85 ? 1.773 11.714 -7.136 1.00 61.25 85 GLY A CA 1
ATOM 712 C C . GLY A 1 85 ? 2.794 11.755 -8.269 1.00 61.25 85 GLY A C 1
ATOM 713 O O . GLY A 1 85 ? 3.057 12.825 -8.819 1.00 61.25 85 GLY A O 1
ATOM 714 N N . TRP A 1 86 ? 3.330 10.607 -8.676 1.00 67.00 86 TRP A N 1
ATOM 715 C CA . TRP A 1 86 ? 4.262 10.533 -9.786 1.00 67.00 86 TRP A CA 1
ATOM 716 C C . TRP A 1 86 ? 3.529 10.221 -11.087 1.00 67.00 86 TRP A C 1
ATOM 718 O O . TRP A 1 86 ? 2.910 9.172 -11.244 1.00 67.00 86 TRP A O 1
ATOM 728 N N . ARG A 1 87 ? 3.580 11.156 -12.040 1.00 70.81 87 ARG A N 1
ATOM 729 C CA . ARG A 1 87 ? 2.996 10.940 -13.367 1.00 70.81 87 ARG A CA 1
ATOM 730 C C . ARG A 1 87 ? 3.830 9.875 -14.081 1.00 70.81 87 ARG A C 1
ATOM 732 O O . ARG A 1 87 ? 5.019 10.132 -14.265 1.00 70.81 87 ARG A O 1
ATOM 739 N N . PRO A 1 88 ? 3.256 8.757 -14.559 1.00 69.50 88 PRO A N 1
ATOM 740 C CA . PRO A 1 88 ? 4.017 7.731 -15.284 1.00 69.50 88 PRO A CA 1
ATOM 741 C C . PRO A 1 88 ? 4.776 8.280 -16.501 1.00 69.50 88 PRO A C 1
ATOM 743 O O . PRO A 1 88 ? 5.849 7.797 -16.848 1.00 69.50 88 PRO A O 1
ATOM 746 N N . THR A 1 89 ? 4.272 9.368 -17.096 1.00 79.81 89 THR A N 1
ATOM 747 C CA . THR A 1 89 ? 4.944 10.134 -18.160 1.00 79.81 89 THR A CA 1
ATOM 748 C C . THR A 1 89 ? 6.344 10.620 -17.777 1.00 79.81 89 THR A C 1
ATOM 750 O O . THR A 1 89 ? 7.182 10.820 -18.647 1.00 79.81 89 THR A O 1
ATOM 753 N N . THR A 1 90 ? 6.624 10.790 -16.484 1.00 81.50 90 THR A N 1
ATOM 754 C CA . THR A 1 90 ? 7.928 11.217 -15.963 1.00 81.50 90 THR A CA 1
ATOM 755 C C . THR A 1 90 ? 9.024 10.194 -16.259 1.00 81.50 90 THR A C 1
ATOM 757 O O . THR A 1 90 ? 10.145 10.609 -16.521 1.00 81.50 90 THR A O 1
ATOM 760 N N . VAL A 1 91 ? 8.718 8.886 -16.301 1.00 82.88 91 VAL A N 1
ATOM 761 C CA . VAL A 1 91 ? 9.686 7.862 -16.753 1.00 82.88 91 VAL A CA 1
ATOM 762 C C . VAL A 1 91 ? 10.109 8.141 -18.175 1.00 82.88 91 VAL A C 1
ATOM 764 O O . VAL A 1 91 ? 11.295 8.220 -18.461 1.00 82.88 91 VAL A O 1
ATOM 767 N N . PHE A 1 92 ? 9.131 8.315 -19.061 1.00 83.62 92 PHE A N 1
ATOM 768 C CA . PHE A 1 92 ? 9.399 8.551 -20.470 1.00 83.62 92 PHE A CA 1
ATOM 769 C C . PHE A 1 92 ? 10.184 9.845 -20.670 1.00 83.62 92 PHE A C 1
ATOM 771 O O . PHE A 1 92 ? 11.108 9.868 -21.472 1.00 83.62 92 PHE A O 1
ATOM 778 N N . HIS A 1 93 ? 9.881 10.896 -19.901 1.00 86.94 93 HIS A N 1
ATOM 779 C CA . HIS A 1 93 ? 10.673 12.124 -19.923 1.00 86.94 93 HIS A CA 1
ATOM 780 C C . HIS A 1 93 ? 12.106 11.916 -19.422 1.00 86.94 93 HIS A C 1
ATOM 782 O O . HIS A 1 93 ? 13.022 12.457 -20.034 1.00 86.94 93 HIS A O 1
ATOM 788 N N . LEU A 1 94 ? 12.311 11.139 -18.356 1.00 86.62 94 LEU A N 1
ATOM 789 C CA . LEU A 1 94 ? 13.641 10.840 -17.823 1.00 86.62 94 LEU A CA 1
ATOM 790 C C . LEU A 1 94 ? 14.460 10.038 -18.838 1.00 86.62 94 LEU A C 1
ATOM 792 O O . LEU A 1 94 ? 15.545 10.465 -19.209 1.00 86.62 94 LEU A O 1
ATOM 796 N N . VAL A 1 95 ? 13.902 8.932 -19.340 1.00 85.62 95 VAL A N 1
ATOM 797 C CA . VAL A 1 95 ? 14.534 8.088 -20.363 1.00 85.62 95 VAL A CA 1
ATOM 798 C C . VAL A 1 95 ? 14.863 8.919 -21.597 1.00 85.62 95 VAL A C 1
ATOM 800 O O . VAL A 1 95 ? 15.998 8.902 -22.047 1.00 85.62 95 VAL A O 1
ATOM 803 N N . TYR A 1 96 ? 13.913 9.711 -22.101 1.00 86.38 96 TYR A N 1
ATOM 804 C CA . TYR A 1 96 ? 14.158 10.588 -23.244 1.00 86.38 96 TYR A CA 1
ATOM 805 C C . TYR A 1 96 ? 15.284 11.592 -22.976 1.00 86.38 96 TYR A C 1
ATOM 807 O O . TYR A 1 96 ? 16.141 11.789 -23.831 1.00 86.38 96 TYR A O 1
ATOM 815 N N . THR A 1 97 ? 15.296 12.221 -21.799 1.00 89.12 97 THR A N 1
ATOM 816 C CA . THR A 1 97 ? 16.316 13.214 -21.432 1.00 89.12 97 THR A CA 1
ATOM 817 C C . THR A 1 97 ? 17.701 12.579 -21.365 1.00 89.12 97 THR A C 1
ATOM 819 O O . THR A 1 97 ? 18.619 13.069 -22.017 1.00 89.12 97 THR A O 1
ATOM 822 N N . GLU A 1 98 ? 17.839 11.463 -20.650 1.00 86.25 98 GLU A N 1
ATOM 823 C CA . GLU A 1 98 ? 19.106 10.737 -20.530 1.00 86.25 98 GLU A CA 1
ATOM 824 C C . GLU A 1 98 ? 19.581 10.216 -21.892 1.00 86.25 98 GLU A C 1
ATOM 826 O O . GLU A 1 98 ? 20.728 10.442 -22.272 1.00 86.25 98 GLU A O 1
ATOM 831 N N . SER A 1 99 ? 18.688 9.607 -22.683 1.00 82.38 99 SER A N 1
ATOM 832 C CA . SER A 1 99 ? 19.006 9.154 -24.041 1.00 82.38 99 SER A CA 1
ATOM 833 C C . SER A 1 99 ? 19.415 10.309 -24.956 1.00 82.38 99 SER A C 1
ATOM 835 O O . SER A 1 99 ? 20.321 10.141 -25.765 1.00 82.38 99 SER A O 1
ATOM 837 N N . SER A 1 100 ? 18.794 11.487 -24.835 1.00 83.00 100 SER A N 1
ATOM 838 C CA . SER A 1 100 ? 19.157 12.667 -25.628 1.00 83.00 100 SER A CA 1
ATOM 839 C C . SER A 1 100 ? 20.536 13.202 -25.246 1.00 83.00 100 SER A C 1
ATOM 841 O O . SER A 1 100 ? 21.326 13.514 -26.131 1.00 83.00 100 SER A O 1
ATOM 843 N N . ILE A 1 101 ? 20.856 13.276 -23.950 1.00 84.81 101 ILE A N 1
ATOM 844 C CA . ILE A 1 101 ? 22.174 13.717 -23.462 1.00 84.81 101 ILE A CA 1
ATOM 845 C C . ILE A 1 101 ? 23.266 12.736 -23.910 1.00 84.81 101 ILE A C 1
ATOM 847 O O . ILE A 1 101 ? 24.313 13.141 -24.422 1.00 84.81 101 ILE A O 1
ATOM 851 N N . MET A 1 102 ? 23.010 11.434 -23.766 1.00 77.94 102 MET A N 1
ATOM 852 C CA . MET A 1 102 ? 23.908 10.378 -24.234 1.00 77.94 102 MET A CA 1
ATOM 853 C C . MET A 1 102 ? 24.100 10.437 -25.751 1.00 77.94 102 MET A C 1
ATOM 855 O O . MET A 1 102 ? 25.232 10.369 -26.229 1.00 77.94 102 MET A O 1
ATOM 859 N N . PHE A 1 103 ? 23.027 10.649 -26.512 1.00 78.94 103 PHE A N 1
ATOM 860 C CA . PHE A 1 103 ? 23.097 10.825 -27.959 1.00 78.94 103 PHE A CA 1
ATOM 861 C C . PHE A 1 103 ? 23.920 12.059 -28.352 1.00 78.94 103 PHE A C 1
ATOM 863 O O . PHE A 1 103 ? 24.809 11.956 -29.194 1.00 78.94 103 PHE A O 1
ATOM 870 N N . GLU A 1 104 ? 23.671 13.215 -27.731 1.00 82.81 104 GLU A N 1
ATOM 871 C CA . GLU A 1 104 ? 24.393 14.460 -28.017 1.00 82.81 104 GLU A CA 1
ATOM 872 C C . GLU A 1 104 ? 25.889 14.340 -27.718 1.00 82.81 104 GLU A C 1
ATOM 874 O O . GLU A 1 104 ? 26.714 14.739 -28.541 1.00 82.81 104 GLU A O 1
ATOM 879 N N . SER A 1 105 ? 26.253 13.749 -26.576 1.00 83.19 105 SER A N 1
ATOM 880 C CA . SER A 1 105 ? 27.662 13.569 -26.195 1.00 83.19 105 SER A CA 1
ATOM 881 C C . SER A 1 105 ? 28.442 12.677 -27.166 1.00 83.19 105 SER A C 1
ATOM 883 O O . SER A 1 105 ? 29.636 12.892 -27.370 1.00 83.19 105 SER A O 1
ATOM 885 N N . ASN A 1 106 ? 27.760 11.736 -27.821 1.00 79.50 106 ASN A N 1
ATOM 886 C CA . ASN A 1 106 ? 28.365 10.762 -28.722 1.00 79.50 106 ASN A CA 1
ATOM 887 C C . ASN A 1 106 ? 28.082 11.029 -30.212 1.00 79.50 106 ASN A C 1
ATOM 889 O O . ASN A 1 106 ? 28.475 10.243 -31.076 1.00 79.50 106 ASN A O 1
ATOM 893 N N . ILE A 1 107 ? 27.425 12.144 -30.551 1.00 82.31 107 ILE A N 1
ATOM 894 C CA . ILE A 1 107 ? 26.914 12.402 -31.906 1.00 82.31 107 ILE A CA 1
ATOM 895 C C . ILE A 1 107 ? 28.013 12.400 -32.976 1.00 82.31 107 ILE A C 1
ATOM 897 O O . ILE A 1 107 ? 27.800 11.941 -34.096 1.00 82.31 107 ILE A O 1
ATOM 901 N N . VAL A 1 108 ? 29.215 12.874 -32.636 1.00 84.19 108 VAL A N 1
ATOM 902 C CA . VAL A 1 108 ? 30.361 12.909 -33.559 1.00 84.19 108 VAL A CA 1
ATOM 903 C C . VAL A 1 108 ? 30.848 11.501 -33.885 1.00 84.19 108 VAL A C 1
ATOM 905 O O . VAL A 1 108 ? 31.174 11.218 -35.038 1.00 84.19 108 VAL A O 1
ATOM 908 N N . ASP A 1 109 ? 30.879 10.619 -32.891 1.00 83.00 109 ASP A N 1
ATOM 909 C CA . ASP A 1 109 ? 31.315 9.237 -33.059 1.00 83.00 109 ASP A CA 1
ATOM 910 C C . ASP A 1 109 ? 30.265 8.428 -33.829 1.00 83.00 109 ASP A C 1
ATOM 912 O O . ASP A 1 109 ? 30.614 7.715 -34.773 1.00 83.00 109 ASP A O 1
ATOM 916 N N . ILE A 1 110 ? 28.979 8.663 -33.554 1.00 79.50 110 ILE A N 1
ATOM 917 C CA . ILE A 1 110 ? 27.857 8.101 -34.321 1.00 79.50 110 ILE A CA 1
ATOM 918 C C . ILE A 1 110 ? 27.934 8.522 -35.797 1.00 79.50 110 ILE A C 1
ATOM 920 O O . ILE A 1 110 ? 27.847 7.677 -36.688 1.00 79.50 110 ILE A O 1
ATOM 924 N N . LEU A 1 111 ? 28.162 9.810 -36.089 1.00 81.88 111 LEU A N 1
ATOM 925 C CA . LEU A 1 111 ? 28.303 10.314 -37.466 1.00 81.88 111 LEU A CA 1
ATOM 926 C C . LEU A 1 111 ? 29.533 9.746 -38.193 1.00 81.88 111 LEU A C 1
ATOM 928 O O . LEU A 1 111 ? 29.558 9.698 -39.423 1.00 81.88 111 LEU A O 1
ATOM 932 N N . ARG A 1 112 ? 30.548 9.297 -37.447 1.00 83.81 112 ARG A N 1
ATOM 933 C CA . ARG A 1 112 ? 31.723 8.583 -37.971 1.00 83.81 112 ARG A CA 1
ATOM 934 C C . ARG A 1 112 ? 31.490 7.076 -38.122 1.00 83.81 112 ARG A C 1
ATOM 936 O O . ARG A 1 112 ? 32.386 6.380 -38.594 1.00 83.81 112 ARG A O 1
ATOM 943 N N . GLY A 1 113 ? 30.308 6.579 -37.754 1.00 76.81 113 GLY A N 1
ATOM 944 C CA . GLY A 1 113 ? 29.947 5.164 -37.806 1.00 76.81 113 GLY A CA 1
ATOM 945 C C . GLY A 1 113 ? 30.570 4.325 -36.689 1.00 76.81 113 GLY A C 1
ATOM 946 O O . GLY A 1 113 ? 30.677 3.106 -36.833 1.00 76.81 113 GLY A O 1
ATOM 947 N N . LEU A 1 114 ? 31.019 4.957 -35.600 1.00 77.69 114 LEU A N 1
ATOM 948 C CA . LEU A 1 114 ? 31.557 4.262 -34.437 1.00 77.69 114 LEU A CA 1
ATOM 949 C C . LEU A 1 114 ? 30.412 3.784 -33.542 1.00 77.69 114 LEU A C 1
ATOM 951 O O . LEU A 1 114 ? 29.466 4.519 -33.269 1.00 77.69 114 LEU A O 1
ATOM 955 N N . LYS A 1 115 ? 30.527 2.537 -33.084 1.00 74.00 115 LYS A N 1
ATOM 956 C CA . LYS A 1 115 ? 29.622 1.951 -32.095 1.00 74.00 115 LYS A CA 1
ATOM 957 C C . LYS A 1 115 ? 29.897 2.564 -30.726 1.00 74.00 115 LYS A C 1
ATOM 959 O O . LYS A 1 115 ? 31.049 2.610 -30.299 1.00 74.00 115 LYS A O 1
ATOM 964 N N . THR A 1 116 ? 28.846 3.024 -30.064 1.00 72.38 116 THR A N 1
ATOM 965 C CA . THR A 1 116 ? 28.894 3.726 -28.770 1.00 72.38 116 THR A CA 1
ATOM 966 C C . THR A 1 116 ? 28.598 2.827 -27.569 1.00 72.38 116 THR A C 1
ATOM 968 O O . THR A 1 116 ? 28.812 3.231 -26.431 1.00 72.38 116 THR A O 1
ATOM 971 N N . GLY A 1 117 ? 28.186 1.581 -27.805 1.00 70.88 117 GLY A N 1
ATOM 972 C CA . GLY A 1 117 ? 27.869 0.576 -26.792 1.00 70.88 117 GLY A CA 1
ATOM 973 C C . GLY A 1 117 ? 26.514 0.767 -26.105 1.00 70.88 117 GLY A C 1
ATOM 974 O O . GLY A 1 117 ? 26.227 0.037 -25.161 1.00 70.88 117 GLY A O 1
ATOM 975 N N . ASP A 1 118 ? 25.702 1.724 -26.562 1.00 70.25 118 ASP A N 1
ATOM 976 C CA . ASP A 1 118 ? 24.401 2.092 -25.985 1.00 70.25 118 ASP A CA 1
ATOM 977 C C . ASP A 1 118 ? 23.221 1.565 -26.839 1.00 70.25 118 ASP A C 1
ATOM 979 O O . ASP A 1 118 ? 23.418 0.957 -27.892 1.00 70.25 118 ASP A O 1
ATOM 983 N N . LEU A 1 119 ? 21.976 1.818 -26.420 1.00 64.75 119 LEU A N 1
ATOM 984 C CA . LEU A 1 119 ? 20.733 1.445 -27.109 1.00 64.75 119 LEU A CA 1
ATOM 985 C C . LEU A 1 119 ? 20.693 1.887 -28.586 1.00 64.75 119 LEU A C 1
ATOM 987 O O . LEU A 1 119 ? 20.019 1.253 -29.397 1.00 64.75 119 LEU A O 1
ATOM 991 N N . GLY A 1 120 ? 21.430 2.942 -28.952 1.00 66.38 120 GLY A N 1
ATOM 992 C CA . GLY A 1 120 ? 21.574 3.410 -30.336 1.00 66.38 120 GLY A CA 1
ATOM 993 C C . GLY A 1 120 ? 22.308 2.438 -31.272 1.00 66.38 120 GLY A C 1
ATOM 994 O O . GLY A 1 120 ? 22.152 2.535 -32.488 1.00 66.38 120 GLY A O 1
ATOM 995 N N . ASP A 1 121 ? 23.054 1.474 -30.726 1.00 72.19 121 ASP A N 1
ATOM 996 C CA . ASP A 1 121 ? 23.782 0.453 -31.490 1.00 72.19 121 ASP A CA 1
ATOM 997 C C . ASP A 1 121 ? 22.969 -0.829 -31.728 1.00 72.19 121 ASP A C 1
ATOM 999 O O . ASP A 1 121 ? 23.452 -1.765 -32.384 1.00 72.19 121 ASP A O 1
ATOM 1003 N N . LEU A 1 122 ? 21.754 -0.909 -31.177 1.00 71.56 122 LEU A N 1
ATOM 1004 C CA . LEU A 1 122 ? 20.908 -2.089 -31.293 1.00 71.56 122 LEU A CA 1
ATOM 1005 C C . LEU A 1 122 ? 20.489 -2.314 -32.747 1.00 71.56 122 LEU A C 1
ATOM 1007 O O . LEU A 1 122 ? 19.886 -1.470 -33.409 1.00 71.56 122 LEU A O 1
ATOM 1011 N N . SER A 1 123 ? 20.785 -3.510 -33.249 1.00 73.38 123 SER A N 1
ATOM 1012 C CA . SER A 1 123 ? 20.359 -3.926 -34.581 1.00 73.38 123 SER A CA 1
ATOM 1013 C C . SER A 1 123 ? 18.841 -4.173 -34.638 1.00 73.38 123 SER A C 1
ATOM 1015 O O . SER A 1 123 ? 18.238 -4.577 -33.639 1.00 73.38 123 SER A O 1
ATOM 1017 N N . PRO A 1 124 ? 18.210 -4.059 -35.824 1.00 74.06 124 PRO A N 1
ATOM 1018 C CA . PRO A 1 124 ? 16.785 -4.365 -36.002 1.00 74.06 124 PRO A CA 1
ATOM 1019 C C . PRO A 1 124 ? 16.372 -5.780 -35.561 1.00 74.06 124 PRO A C 1
ATOM 1021 O O . PRO A 1 124 ? 15.207 -6.025 -35.255 1.00 74.06 124 PRO A O 1
ATOM 1024 N N . SER A 1 125 ? 17.310 -6.730 -35.542 1.00 76.06 125 SER A N 1
ATOM 1025 C CA . SER A 1 125 ? 17.098 -8.089 -35.035 1.00 76.06 125 SER A CA 1
ATOM 1026 C C . SER A 1 125 ? 17.0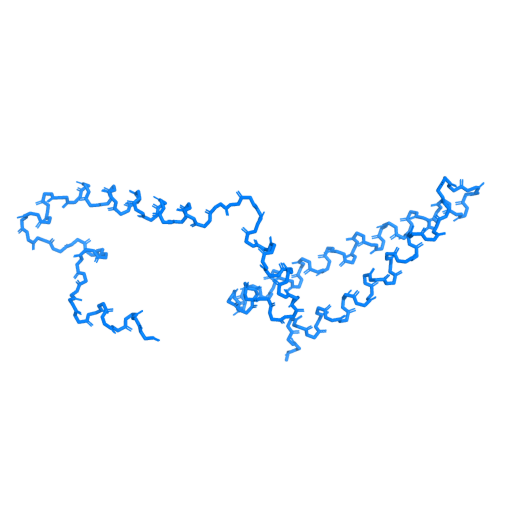42 -8.169 -33.508 1.00 76.06 125 SER A C 1
ATOM 1028 O O . SER A 1 125 ? 16.270 -8.968 -32.995 1.00 76.06 125 SER A O 1
ATOM 1030 N N . GLN A 1 126 ? 17.805 -7.339 -32.788 1.00 74.50 126 GLN A N 1
ATOM 1031 C CA . GLN A 1 126 ? 17.818 -7.320 -31.317 1.00 74.50 126 GLN A CA 1
ATOM 1032 C C . GLN A 1 126 ? 16.544 -6.686 -30.751 1.00 74.50 126 GLN A C 1
ATOM 1034 O O . GLN A 1 126 ? 15.972 -7.212 -29.805 1.00 74.50 126 GLN A O 1
ATOM 1039 N N . PHE A 1 127 ? 16.018 -5.642 -31.402 1.00 67.25 127 PHE A N 1
ATOM 1040 C CA . PHE A 1 127 ? 14.728 -5.048 -31.026 1.00 67.25 127 PHE A CA 1
ATOM 1041 C C . PHE A 1 127 ? 13.560 -6.036 -31.072 1.00 67.25 127 PHE A C 1
ATOM 1043 O O . PHE A 1 127 ? 12.609 -5.903 -30.311 1.00 67.25 127 PHE A O 1
ATOM 1050 N N . ARG A 1 128 ? 13.621 -7.028 -31.966 1.00 70.38 128 ARG A N 1
ATOM 1051 C CA . ARG A 1 128 ? 12.557 -8.024 -32.124 1.00 70.38 128 ARG A CA 1
ATOM 1052 C C . ARG A 1 128 ? 12.547 -9.066 -31.002 1.00 70.38 128 ARG A C 1
ATOM 1054 O O . ARG A 1 128 ? 11.542 -9.737 -30.825 1.00 70.38 128 ARG A O 1
ATOM 1061 N N . GLN A 1 129 ? 13.660 -9.212 -30.287 1.00 60.78 129 GLN A N 1
ATOM 1062 C CA . GLN A 1 129 ? 13.835 -10.203 -29.227 1.00 60.78 129 GLN A CA 1
ATOM 1063 C C . GLN A 1 129 ? 13.440 -9.658 -27.844 1.00 60.78 129 GLN A C 1
ATOM 1065 O O . GLN A 1 129 ? 13.114 -10.435 -26.960 1.00 60.78 129 GLN A O 1
ATOM 1070 N N . GLU A 1 130 ? 13.430 -8.334 -27.680 1.00 52.56 130 GLU A N 1
ATOM 1071 C CA . GLU A 1 130 ? 13.031 -7.630 -26.449 1.00 52.56 130 GLU A CA 1
ATOM 1072 C C . GLU A 1 130 ? 11.513 -7.338 -26.390 1.00 52.56 130 GLU A C 1
ATOM 1074 O O . GLU A 1 130 ? 11.020 -6.798 -25.404 1.00 52.56 130 GLU A O 1
ATOM 1079 N N . SER A 1 131 ? 10.766 -7.636 -27.464 1.00 49.72 131 SER A N 1
ATOM 1080 C CA . SER A 1 131 ? 9.325 -7.354 -27.586 1.00 49.72 131 SER A CA 1
ATOM 1081 C C . SER A 1 131 ? 8.405 -8.568 -27.377 1.00 49.72 131 SER A C 1
ATOM 1083 O O . SER A 1 131 ? 7.197 -8.432 -27.573 1.00 49.72 131 SER A O 1
ATOM 1085 N N . GLU A 1 132 ? 8.961 -9.736 -27.045 1.00 38.81 132 GLU A N 1
ATOM 1086 C CA . GLU A 1 132 ? 8.230 -10.958 -26.648 1.00 38.81 132 GLU A CA 1
ATOM 1087 C C . GLU A 1 132 ? 8.323 -11.176 -25.135 1.00 38.81 132 GLU A C 1
ATOM 1089 O O . GLU A 1 132 ? 7.289 -11.569 -24.547 1.00 38.81 132 GLU A O 1
#

Radius of gyration: 24.84 Å; Cα contacts (8 Å, |Δi|>4): 47; chains: 1; bounding box: 46×34×71 Å

Secondary structure (DSSP, 8-state):
---HHHHHHHHHHHHHHHHHHHHHS-SS-SSHHHHHHHHHHHHHHHHHHHHHHHHHHHHHTT-HHHHHH-TTS-HHHHHHHTTSS--THHHHHHHHHHHHHHHHHHHHHHHTT---SSGGG--HHHHTTS--

Organism: NCBI:txid168575

Solvent-accessible surface area (backbone atoms only — not comparable to full-atom values): 7901 Å² total; per-residue (Å²): 132,85,53,71,51,65,52,46,56,57,50,48,55,53,48,52,52,50,51,50,52,64,68,71,49,68,84,76,52,88,48,72,69,49,42,50,51,51,52,50,51,50,51,51,50,53,52,55,52,52,51,51,54,54,56,48,52,63,42,39,79,75,39,49,63,61,58,71,65,36,80,76,50,53,74,66,58,51,57,48,65,61,61,75,79,56,61,75,66,53,55,58,52,48,54,52,51,53,52,48,53,57,45,62,76,40,42,70,45,48,75,71,71,46,82,81,86,49,83,90,60,62,49,82,70,55,59,63,66,78,73,116